Protein AF-A0A6P1Y1B2-F1 (afdb_monomer_lite)

Foldseek 3Di:
DPLVVLLVVLVVLLVVLVVLLVCLVPPDCVVPPNVVSVVSNVVSVVSNVVSVCSNVVSVD

Radius of gyration: 13.82 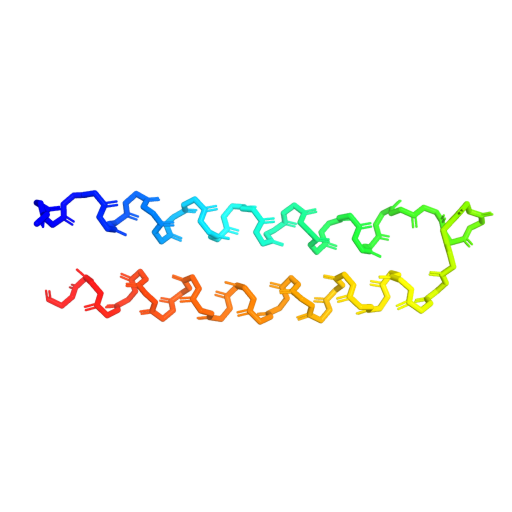Å; chains: 1; bounding box: 32×14×41 Å

Organism: NCBI:txid69710

Structure (mmCIF, N/CA/C/O backbone):
data_AF-A0A6P1Y1B2-F1
#
_entry.id   AF-A0A6P1Y1B2-F1
#
loop_
_atom_site.group_PDB
_atom_site.id
_atom_site.type_symbol
_atom_site.label_atom_id
_atom_site.label_alt_id
_atom_site.label_comp_id
_atom_site.label_asym_id
_atom_site.label_entity_id
_atom_site.label_seq_id
_atom_site.pdbx_PDB_ins_code
_atom_site.Cartn_x
_atom_site.Cartn_y
_atom_site.Cartn_z
_atom_site.occupancy
_atom_site.B_iso_or_equiv
_atom_site.auth_seq_id
_atom_site.auth_comp_id
_atom_site.auth_asym_id
_atom_site.auth_atom_id
_atom_site.pdbx_PDB_model_num
ATOM 1 N N . MET A 1 1 ? -5.082 -4.688 24.140 1.00 48.97 1 MET A N 1
ATOM 2 C CA . MET A 1 1 ? -4.545 -3.423 23.584 1.00 48.97 1 MET A CA 1
ATOM 3 C C . MET A 1 1 ? -5.645 -2.381 23.631 1.00 48.97 1 MET A C 1
ATOM 5 O O . MET A 1 1 ? -6.725 -2.663 23.133 1.00 48.97 1 MET A O 1
ATOM 9 N N . SER A 1 2 ? -5.419 -1.242 24.293 1.00 51.00 2 SER A N 1
ATOM 10 C CA . SER A 1 2 ? -6.434 -0.190 24.429 1.00 51.00 2 SER A CA 1
ATOM 11 C C . SER A 1 2 ? -6.927 0.246 23.043 1.00 51.00 2 SER A C 1
ATOM 13 O O . SER A 1 2 ? -6.134 0.345 22.105 1.00 51.00 2 SER A O 1
ATOM 15 N N . GLY A 1 3 ? -8.235 0.482 22.891 1.00 57.12 3 GLY A N 1
ATOM 16 C CA . GLY A 1 3 ? -8.878 0.781 21.600 1.00 57.12 3 GLY A CA 1
ATOM 17 C C . GLY A 1 3 ? -8.296 1.987 20.843 1.00 57.12 3 GLY A C 1
ATOM 18 O O . GLY A 1 3 ? -8.588 2.186 19.668 1.00 57.12 3 GLY A O 1
ATOM 19 N N . THR A 1 4 ? -7.425 2.768 21.484 1.00 65.50 4 THR A N 1
ATOM 20 C CA . THR A 1 4 ? -6.653 3.865 20.891 1.00 65.50 4 THR A CA 1
ATOM 21 C C . THR A 1 4 ? -5.494 3.375 20.017 1.00 65.50 4 THR A C 1
ATOM 23 O O . THR A 1 4 ? -5.275 3.920 18.937 1.00 65.50 4 THR A O 1
ATOM 26 N N . GLY A 1 5 ? -4.773 2.324 20.425 1.00 65.25 5 GLY A N 1
ATOM 27 C CA . GLY A 1 5 ? -3.577 1.861 19.707 1.00 65.25 5 GLY A CA 1
ATOM 28 C C . GLY A 1 5 ? -3.898 1.300 18.322 1.00 65.25 5 GLY A C 1
ATOM 29 O O . GLY A 1 5 ? -3.199 1.571 17.349 1.00 65.25 5 GLY A O 1
ATOM 30 N N . SER A 1 6 ? -5.017 0.589 18.203 1.00 67.69 6 SER A N 1
ATOM 31 C CA . SER A 1 6 ? -5.443 0.043 16.916 1.00 67.69 6 SER A CA 1
ATOM 32 C C . SER A 1 6 ? -6.023 1.141 15.995 1.00 67.69 6 SER A C 1
ATOM 34 O O . SER A 1 6 ? -5.875 1.044 14.778 1.00 67.69 6 SER A O 1
ATOM 36 N N . LYS A 1 7 ? -6.568 2.248 16.546 1.00 69.12 7 LYS A N 1
ATOM 37 C CA . LYS A 1 7 ? -7.026 3.410 15.752 1.00 69.12 7 LYS A CA 1
ATOM 38 C C . LYS A 1 7 ? -5.841 4.114 15.110 1.00 69.12 7 LYS A C 1
ATOM 40 O O . LYS A 1 7 ? -5.884 4.419 13.923 1.00 69.12 7 LYS A O 1
ATOM 45 N N . ILE A 1 8 ? -4.782 4.328 15.891 1.00 81.75 8 ILE A N 1
ATOM 46 C CA . ILE A 1 8 ? -3.523 4.915 15.422 1.00 81.75 8 ILE A CA 1
ATOM 47 C C . ILE A 1 8 ? -2.884 4.008 14.366 1.00 81.75 8 ILE A C 1
ATOM 49 O O . ILE A 1 8 ? -2.464 4.495 13.323 1.00 81.75 8 ILE A O 1
ATOM 53 N N . CYS A 1 9 ? -2.886 2.692 14.583 1.00 80.69 9 CYS A N 1
ATOM 54 C CA . CYS A 1 9 ? -2.334 1.730 13.630 1.00 80.69 9 CYS A CA 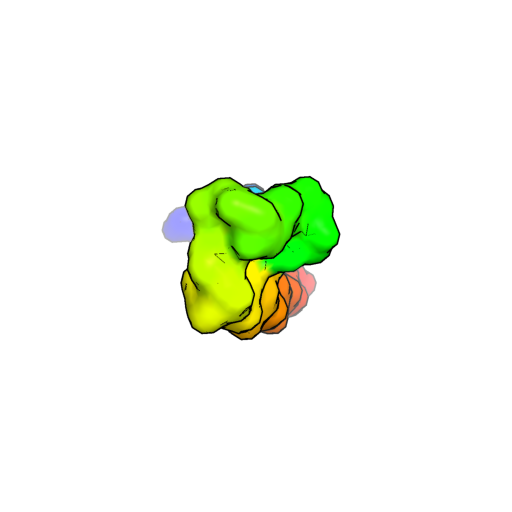1
ATOM 55 C C . CYS A 1 9 ? -3.065 1.759 12.273 1.00 80.69 9 CYS A C 1
ATOM 57 O O . CYS A 1 9 ? -2.414 1.852 11.234 1.00 80.69 9 CYS A O 1
ATOM 59 N N . GLY A 1 10 ? -4.404 1.777 12.273 1.00 80.44 10 GLY A N 1
ATOM 60 C CA . GLY A 1 10 ? -5.193 1.912 11.042 1.00 80.44 10 GLY A CA 1
ATOM 61 C C . GLY A 1 10 ? -4.940 3.237 10.315 1.00 80.44 10 GLY A C 1
ATOM 62 O O . GLY A 1 10 ? -4.825 3.264 9.094 1.00 80.44 10 GLY A O 1
ATOM 63 N N . LEU A 1 11 ? -4.785 4.332 11.062 1.00 82.50 11 LEU A N 1
ATOM 64 C CA . LEU A 1 11 ? -4.523 5.657 10.495 1.00 82.50 11 LEU A CA 1
ATOM 65 C C . LEU A 1 11 ? -3.107 5.753 9.896 1.00 82.50 11 LEU A C 1
ATOM 67 O O . LEU A 1 11 ? -2.944 6.278 8.798 1.00 82.50 11 LEU A O 1
ATOM 71 N N . ILE A 1 12 ? -2.104 5.171 10.560 1.00 85.50 12 ILE A N 1
ATOM 72 C CA . ILE A 1 12 ? -0.730 5.054 10.045 1.00 85.50 12 ILE A CA 1
ATOM 73 C C . ILE A 1 12 ? -0.697 4.210 8.766 1.00 85.50 12 ILE A C 1
ATOM 75 O O . ILE A 1 12 ? -0.052 4.607 7.800 1.00 85.50 12 ILE A O 1
ATOM 79 N N . LEU A 1 13 ? -1.417 3.084 8.723 1.00 83.44 13 LEU A N 1
ATOM 80 C CA . LEU A 1 13 ? -1.516 2.242 7.523 1.00 83.44 13 LEU A CA 1
ATOM 81 C C . LEU A 1 13 ? -2.086 3.007 6.324 1.00 83.44 13 LEU A C 1
ATOM 83 O O . LEU A 1 13 ? -1.555 2.893 5.220 1.00 83.44 13 LEU A O 1
ATOM 87 N N . ILE A 1 14 ? -3.121 3.822 6.544 1.00 85.62 14 ILE A N 1
ATOM 88 C CA . ILE A 1 14 ? -3.695 4.682 5.499 1.00 85.62 14 ILE A CA 1
ATOM 89 C C . ILE A 1 14 ? -2.668 5.720 5.030 1.00 85.62 14 ILE A C 1
ATOM 91 O O . ILE A 1 14 ? -2.494 5.894 3.827 1.00 85.62 14 ILE A O 1
ATOM 95 N N . ILE A 1 15 ? -1.950 6.372 5.951 1.00 87.94 15 ILE A N 1
ATOM 96 C CA . ILE A 1 15 ? -0.908 7.352 5.602 1.00 87.94 15 ILE A CA 1
ATOM 97 C C . ILE A 1 15 ? 0.187 6.694 4.751 1.00 87.94 15 ILE A C 1
ATOM 99 O O . ILE A 1 15 ? 0.512 7.199 3.678 1.00 87.94 15 ILE A O 1
ATOM 103 N N . ILE A 1 16 ? 0.724 5.551 5.187 1.00 86.81 16 ILE A N 1
ATOM 104 C CA . ILE A 1 16 ? 1.778 4.820 4.464 1.00 86.81 16 ILE A CA 1
ATOM 105 C C . ILE A 1 16 ? 1.295 4.399 3.074 1.00 86.81 16 ILE A C 1
ATOM 107 O O . ILE A 1 16 ? 2.029 4.538 2.099 1.00 86.81 16 ILE A O 1
ATOM 111 N N . SER A 1 17 ? 0.054 3.924 2.972 1.00 87.56 17 SER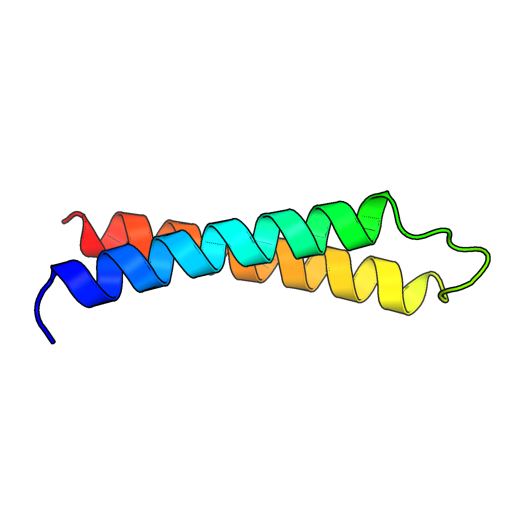 A N 1
ATOM 112 C CA . SER A 1 17 ? -0.554 3.553 1.697 1.00 87.56 17 SER A CA 1
ATOM 113 C C . SER A 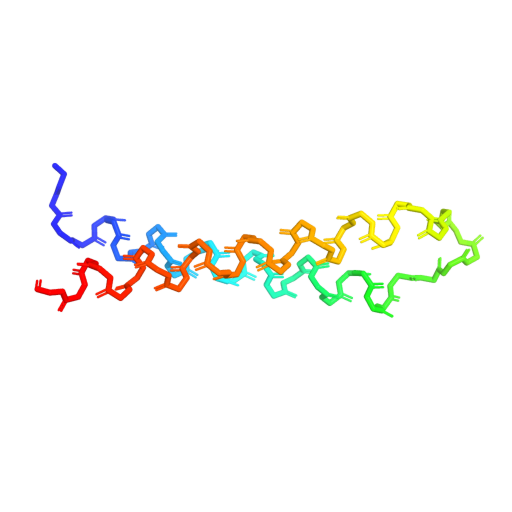1 17 ? -0.621 4.730 0.715 1.00 87.56 17 SER A C 1
ATOM 115 O O . SER A 1 17 ? -0.248 4.570 -0.447 1.00 87.56 17 SER A O 1
ATOM 117 N N . ILE A 1 18 ? -1.005 5.923 1.183 1.00 85.62 18 ILE A N 1
ATOM 118 C CA . ILE A 1 18 ? -1.029 7.134 0.350 1.00 85.62 18 ILE A CA 1
ATOM 119 C C . ILE A 1 18 ? 0.374 7.455 -0.169 1.00 85.62 18 ILE A C 1
ATOM 121 O O . ILE A 1 18 ? 0.523 7.723 -1.357 1.00 85.62 18 ILE A O 1
ATOM 125 N N . PHE A 1 19 ? 1.408 7.383 0.676 1.00 85.50 19 PHE A N 1
ATOM 126 C CA . PHE A 1 19 ? 2.794 7.594 0.237 1.00 85.50 19 PHE A CA 1
ATOM 127 C C . PHE A 1 19 ? 3.266 6.536 -0.769 1.00 85.50 19 PHE A C 1
ATOM 129 O O . PHE A 1 19 ? 3.994 6.875 -1.699 1.00 85.50 19 PHE A O 1
ATOM 136 N N . LEU A 1 20 ? 2.835 5.279 -0.622 1.00 83.25 20 LEU A N 1
ATOM 137 C CA . LEU A 1 20 ? 3.135 4.208 -1.576 1.00 83.25 20 LEU A CA 1
ATOM 138 C C . LEU A 1 20 ? 2.511 4.472 -2.952 1.00 83.25 20 LEU A C 1
ATOM 140 O O . LEU A 1 20 ? 3.198 4.353 -3.964 1.00 83.25 20 LEU A O 1
ATOM 144 N N . LEU A 1 21 ? 1.235 4.866 -2.978 1.00 84.00 21 LEU A N 1
ATOM 145 C CA . LEU A 1 21 ? 0.513 5.232 -4.202 1.00 84.00 21 LEU A CA 1
ATOM 146 C C . LEU A 1 21 ? 1.125 6.472 -4.857 1.00 84.00 21 LEU A C 1
ATOM 148 O O . LEU A 1 21 ? 1.346 6.507 -6.064 1.00 84.00 21 LEU A O 1
ATOM 152 N N . LEU A 1 22 ? 1.469 7.479 -4.051 1.00 84.38 22 LEU A N 1
ATOM 153 C CA . LEU A 1 22 ? 2.144 8.675 -4.545 1.00 84.38 22 LEU A CA 1
ATOM 154 C C . LEU A 1 22 ? 3.514 8.328 -5.134 1.00 84.38 22 LEU A C 1
ATOM 156 O O . LEU A 1 22 ? 3.865 8.839 -6.192 1.00 84.38 22 LEU A O 1
ATOM 160 N N . GLY A 1 23 ? 4.256 7.424 -4.488 1.00 81.25 23 GLY A N 1
ATOM 161 C CA . GLY A 1 23 ? 5.501 6.871 -5.009 1.00 81.25 23 GLY A CA 1
ATOM 162 C C . GLY A 1 23 ? 5.290 6.177 -6.352 1.00 81.25 23 GLY A C 1
ATOM 163 O O . GLY A 1 23 ? 5.994 6.490 -7.303 1.00 81.25 23 GLY A O 1
ATOM 164 N N . GLY A 1 24 ? 4.287 5.304 -6.468 1.00 78.38 24 GLY A N 1
ATOM 165 C CA . GLY A 1 24 ? 3.927 4.630 -7.722 1.00 78.38 24 GLY A CA 1
ATOM 166 C C . GLY A 1 24 ? 3.584 5.587 -8.873 1.00 78.38 24 GLY A C 1
ATOM 167 O O . GLY A 1 24 ? 3.865 5.287 -10.031 1.00 78.38 24 GLY A O 1
ATOM 168 N N . LEU A 1 25 ? 3.023 6.757 -8.563 1.00 76.81 25 LEU A N 1
ATOM 169 C CA . LEU A 1 25 ? 2.612 7.745 -9.561 1.00 76.81 25 LEU A CA 1
ATOM 170 C C . LEU A 1 25 ? 3.723 8.743 -9.932 1.00 76.81 25 LEU A C 1
ATOM 172 O O . LEU A 1 25 ? 3.833 9.138 -11.092 1.00 76.81 25 LEU A O 1
ATOM 176 N N . TYR A 1 26 ? 4.524 9.174 -8.953 1.00 79.69 26 TYR A N 1
ATOM 177 C CA . TYR A 1 26 ? 5.538 10.223 -9.121 1.00 79.69 26 TYR A CA 1
ATOM 178 C C . TYR A 1 26 ? 6.962 9.698 -9.328 1.00 79.69 26 TYR A C 1
ATOM 180 O O . TYR A 1 26 ? 7.825 10.472 -9.749 1.00 79.69 26 TYR A O 1
ATOM 188 N N . LEU A 1 27 ? 7.249 8.421 -9.042 1.00 77.94 27 LEU A N 1
ATOM 189 C CA . LEU A 1 27 ? 8.574 7.865 -9.310 1.00 77.94 27 LEU A CA 1
ATOM 190 C C . LEU A 1 27 ? 8.792 7.769 -10.828 1.00 77.94 27 LEU A C 1
ATOM 192 O O . LEU A 1 27 ? 8.000 7.147 -11.538 1.00 77.94 27 LEU A O 1
ATOM 196 N N . PRO A 1 28 ? 9.875 8.363 -11.355 1.00 69.94 28 PRO A N 1
ATOM 197 C CA . PRO A 1 28 ? 10.139 8.334 -12.781 1.00 69.94 28 PRO A CA 1
ATOM 198 C C . PRO A 1 28 ? 10.426 6.899 -13.231 1.00 69.94 28 PRO A C 1
ATOM 200 O O . PRO A 1 28 ? 11.405 6.275 -12.811 1.00 69.94 28 PRO A O 1
ATOM 203 N N . ALA A 1 29 ? 9.614 6.404 -14.167 1.00 69.19 29 ALA A N 1
ATOM 204 C CA . ALA A 1 29 ? 9.785 5.095 -14.807 1.00 69.19 29 ALA A CA 1
ATOM 205 C C . ALA A 1 29 ? 11.116 4.952 -15.579 1.00 69.19 29 ALA A C 1
ATOM 207 O O . ALA A 1 29 ? 11.467 3.864 -16.022 1.00 69.19 29 ALA A O 1
ATOM 208 N N . ALA A 1 30 ? 11.863 6.051 -15.733 1.00 70.81 30 ALA A N 1
ATOM 209 C CA . ALA A 1 30 ? 13.215 6.058 -16.283 1.00 70.81 30 ALA A CA 1
ATOM 210 C C . ALA A 1 30 ? 14.254 5.439 -15.328 1.00 70.81 30 ALA A C 1
ATOM 212 O O . ALA A 1 30 ? 15.305 4.997 -15.781 1.00 70.81 30 ALA A O 1
ATOM 213 N N . VAL A 1 31 ? 13.972 5.417 -14.020 1.00 73.62 31 VAL A N 1
ATOM 214 C CA . VAL A 1 31 ? 14.897 4.927 -12.982 1.00 73.62 31 VAL A CA 1
ATOM 215 C C . VAL A 1 31 ? 14.409 3.609 -12.379 1.00 73.62 31 VAL A C 1
ATOM 217 O O . VAL A 1 31 ? 15.217 2.759 -12.014 1.00 73.62 31 VAL A O 1
ATOM 220 N N . ILE A 1 32 ? 13.088 3.414 -12.293 1.00 77.12 32 ILE A N 1
ATOM 221 C CA . ILE A 1 32 ? 12.472 2.216 -11.714 1.00 77.12 32 ILE A CA 1
ATOM 222 C C . ILE A 1 32 ? 11.676 1.473 -12.792 1.00 77.12 32 ILE A C 1
ATOM 224 O O . ILE A 1 32 ? 10.877 2.092 -13.495 1.00 77.12 32 ILE A O 1
ATOM 228 N N . PRO A 1 33 ? 11.838 0.145 -12.926 1.00 81.12 33 PRO A N 1
ATOM 229 C CA . PRO A 1 33 ? 11.096 -0.626 -13.913 1.00 81.12 33 PRO A CA 1
ATOM 230 C C . PRO A 1 33 ? 9.586 -0.573 -13.646 1.00 81.12 33 PRO A C 1
ATOM 232 O O . PRO A 1 33 ? 9.125 -0.731 -12.515 1.00 81.12 33 PRO A O 1
ATOM 235 N N . VAL A 1 34 ? 8.804 -0.430 -14.721 1.00 79.50 34 VAL A N 1
ATOM 236 C CA . VAL A 1 34 ? 7.330 -0.315 -14.702 1.00 79.50 34 VAL A CA 1
ATOM 237 C C . VAL A 1 34 ? 6.641 -1.425 -13.899 1.00 79.50 34 VAL A C 1
ATOM 239 O O . VAL A 1 34 ? 5.613 -1.186 -13.270 1.00 79.50 34 VAL A O 1
ATOM 242 N N . TRP A 1 35 ? 7.205 -2.634 -13.887 1.00 80.06 35 TRP A N 1
ATOM 243 C CA . TRP A 1 35 ? 6.687 -3.763 -13.110 1.00 80.06 35 TRP A CA 1
ATOM 244 C C . TRP A 1 35 ? 6.711 -3.504 -11.602 1.00 80.06 35 TRP A C 1
ATOM 246 O O . TRP A 1 35 ? 5.753 -3.842 -10.910 1.00 80.06 35 TRP A O 1
ATOM 256 N N . ILE A 1 36 ? 7.773 -2.863 -11.105 1.00 81.19 36 ILE A N 1
ATOM 257 C CA . ILE A 1 36 ? 7.904 -2.500 -9.691 1.00 81.19 36 ILE A CA 1
ATOM 258 C C . ILE A 1 36 ? 6.947 -1.360 -9.356 1.00 81.19 36 ILE A C 1
ATOM 260 O O . ILE A 1 36 ? 6.274 -1.438 -8.336 1.00 81.19 36 ILE A O 1
ATOM 264 N N . LEU A 1 37 ? 6.824 -0.352 -10.227 1.00 80.44 37 LEU A N 1
ATOM 265 C CA . LEU A 1 37 ? 5.853 0.734 -10.043 1.00 80.44 37 LEU A CA 1
ATOM 266 C C . LEU A 1 37 ? 4.416 0.206 -9.963 1.00 80.44 37 LEU A C 1
ATOM 268 O O . LEU A 1 37 ? 3.695 0.541 -9.030 1.00 80.44 37 LEU A O 1
ATOM 272 N N . ARG A 1 38 ? 4.016 -0.687 -10.879 1.00 83.50 38 ARG A N 1
ATOM 273 C CA . ARG A 1 38 ? 2.696 -1.338 -10.823 1.00 83.50 38 ARG A CA 1
ATOM 274 C C . ARG A 1 38 ? 2.516 -2.189 -9.571 1.00 83.50 38 ARG A C 1
ATOM 276 O O . ARG A 1 38 ? 1.444 -2.161 -8.977 1.00 83.50 38 ARG A O 1
ATOM 283 N N . GLY A 1 39 ? 3.543 -2.936 -9.168 1.00 85.44 39 GLY A N 1
ATOM 284 C CA . GLY A 1 39 ? 3.509 -3.714 -7.929 1.00 85.44 39 GLY A CA 1
ATOM 285 C C . GLY A 1 39 ? 3.329 -2.826 -6.697 1.00 85.44 39 GLY A C 1
ATOM 286 O O . GLY A 1 39 ? 2.536 -3.156 -5.817 1.00 85.44 39 GLY A O 1
ATOM 287 N N . LEU A 1 40 ? 4.012 -1.680 -6.664 1.00 84.75 40 LEU A N 1
ATOM 288 C CA . LEU A 1 40 ? 3.924 -0.693 -5.590 1.00 84.75 40 LEU A CA 1
ATOM 289 C C . LEU A 1 40 ? 2.531 -0.058 -5.518 1.00 84.75 40 LEU A C 1
ATOM 291 O O . LEU A 1 40 ? 1.986 0.084 -4.427 1.00 84.75 40 LEU A O 1
ATOM 295 N N . ASP A 1 41 ? 1.936 0.254 -6.669 1.00 83.94 41 ASP A N 1
ATOM 296 C CA . ASP A 1 41 ? 0.592 0.829 -6.764 1.00 83.94 41 ASP A CA 1
ATOM 297 C C . ASP A 1 41 ? -0.486 -0.163 -6.288 1.00 83.94 41 AS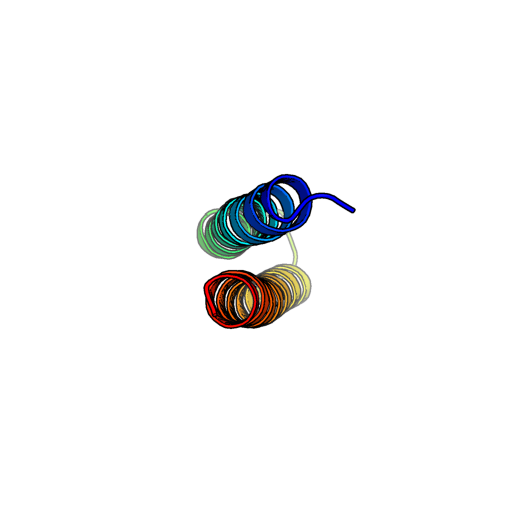P A C 1
ATOM 299 O O . ASP A 1 41 ? -1.322 0.158 -5.440 1.00 83.94 41 ASP A O 1
ATOM 303 N N . ILE A 1 42 ? -0.393 -1.425 -6.726 1.00 88.25 42 ILE A N 1
ATOM 304 C CA . ILE A 1 42 ? -1.279 -2.514 -6.281 1.00 88.25 42 ILE A CA 1
ATOM 305 C C . ILE A 1 42 ? -1.121 -2.763 -4.775 1.00 88.25 42 ILE A C 1
ATOM 307 O O . ILE A 1 42 ? -2.117 -2.894 -4.059 1.00 88.25 42 ILE A O 1
ATOM 311 N N . ALA A 1 43 ? 0.116 -2.808 -4.274 1.00 87.19 43 ALA A N 1
ATOM 312 C CA . ALA A 1 43 ? 0.383 -2.962 -2.847 1.00 87.19 43 ALA A CA 1
ATOM 313 C C . ALA A 1 43 ? -0.186 -1.782 -2.048 1.00 87.19 43 ALA A C 1
ATOM 315 O O . ALA A 1 43 ? -0.815 -1.993 -1.011 1.00 87.19 43 ALA A O 1
ATOM 316 N N . GLY A 1 44 ? -0.032 -0.559 -2.561 1.00 87.44 44 GLY A N 1
ATOM 317 C CA . GLY A 1 44 ? -0.625 0.654 -2.012 1.00 87.44 44 GLY A CA 1
ATOM 318 C C . GLY A 1 44 ? -2.144 0.546 -1.899 1.00 87.44 44 GLY A C 1
ATOM 319 O O . GLY A 1 44 ? -2.678 0.758 -0.811 1.00 87.44 44 GLY A O 1
ATOM 320 N N . LEU A 1 45 ? -2.833 0.129 -2.965 1.00 87.50 45 LEU A N 1
ATOM 321 C CA . LEU A 1 45 ? -4.289 -0.074 -2.986 1.00 87.50 45 LEU A CA 1
ATOM 322 C C . LEU A 1 45 ? -4.761 -1.124 -1.972 1.00 87.50 45 LEU A C 1
ATOM 324 O O . LEU A 1 45 ? -5.723 -0.883 -1.238 1.00 87.50 45 LEU A O 1
ATOM 328 N N . ILE A 1 46 ? -4.086 -2.274 -1.901 1.00 88.88 46 ILE A N 1
ATOM 329 C CA . ILE A 1 46 ? -4.426 -3.337 -0.943 1.00 88.88 46 ILE A CA 1
ATOM 330 C C . ILE A 1 46 ? -4.237 -2.827 0.488 1.00 88.88 46 ILE A C 1
ATOM 332 O O . ILE A 1 46 ? -5.115 -3.008 1.333 1.00 88.88 46 ILE A O 1
ATOM 336 N N . LEU A 1 47 ? -3.124 -2.140 0.755 1.00 86.44 47 LEU A N 1
ATOM 337 C CA . LEU A 1 47 ? -2.832 -1.577 2.069 1.00 86.44 47 LEU A CA 1
ATOM 338 C C . LEU A 1 47 ? -3.843 -0.485 2.455 1.00 86.44 47 LEU A C 1
ATOM 340 O O . LEU A 1 47 ? -4.243 -0.415 3.617 1.00 86.44 47 LEU A O 1
ATOM 344 N N . LEU A 1 48 ? -4.315 0.309 1.485 1.00 86.50 48 LEU A N 1
ATOM 345 C CA . LEU A 1 48 ? -5.372 1.306 1.679 1.00 86.50 48 LEU A CA 1
ATOM 346 C C . LEU A 1 48 ? -6.673 0.628 2.103 1.00 86.50 48 LEU A C 1
ATOM 348 O O . LEU A 1 48 ? -7.286 1.014 3.098 1.00 86.50 48 LEU A O 1
ATOM 352 N N . ALA A 1 49 ? -7.084 -0.401 1.359 1.00 86.19 49 ALA A N 1
ATOM 353 C CA . ALA A 1 49 ? -8.307 -1.142 1.626 1.00 86.19 49 ALA A CA 1
ATOM 354 C C . ALA A 1 49 ? -8.264 -1.789 3.018 1.00 86.19 49 ALA A C 1
ATOM 356 O O . ALA A 1 49 ? -9.204 -1.633 3.798 1.00 86.19 49 ALA A O 1
ATOM 357 N N . VAL A 1 50 ? -7.149 -2.438 3.370 1.00 84.75 50 VAL A N 1
ATOM 358 C CA . VAL A 1 50 ? -6.942 -3.041 4.696 1.00 84.75 50 VAL A CA 1
ATOM 359 C C . VAL A 1 50 ? -6.937 -1.977 5.795 1.00 84.75 50 VAL A C 1
ATOM 361 O O . VAL A 1 50 ? -7.614 -2.154 6.807 1.00 84.75 50 VAL A O 1
ATOM 364 N N . GLY A 1 51 ? -6.240 -0.856 5.594 1.00 82.75 51 GLY A N 1
ATOM 365 C CA . GLY A 1 51 ? -6.194 0.256 6.545 1.00 82.75 51 GLY A CA 1
ATOM 366 C C . GLY A 1 51 ? -7.572 0.870 6.799 1.00 82.75 51 GLY A C 1
ATOM 367 O O . GLY A 1 51 ? -7.948 1.085 7.952 1.00 82.75 51 GLY A O 1
ATOM 368 N N . ILE A 1 52 ? -8.369 1.073 5.745 1.00 82.44 52 ILE A N 1
ATOM 369 C CA . ILE A 1 52 ? -9.751 1.563 5.846 1.00 82.44 52 ILE A CA 1
ATOM 370 C C . ILE A 1 52 ? -10.632 0.545 6.569 1.00 82.44 52 ILE A C 1
ATOM 372 O O . ILE A 1 52 ? -11.383 0.933 7.464 1.00 82.44 52 ILE A O 1
ATOM 376 N N . VAL A 1 53 ? -10.551 -0.742 6.218 1.00 81.81 53 VAL A N 1
ATOM 377 C CA . VAL A 1 53 ? -11.329 -1.799 6.881 1.00 81.81 53 VAL A CA 1
ATOM 378 C C . VAL A 1 53 ? -10.969 -1.866 8.361 1.00 81.81 53 VAL A C 1
ATOM 380 O O . VAL A 1 53 ? -11.875 -1.820 9.186 1.00 81.81 53 VAL A O 1
ATOM 383 N N . MET A 1 54 ? -9.684 -1.879 8.721 1.00 74.81 54 MET A N 1
ATOM 384 C CA . MET A 1 54 ? -9.244 -1.849 10.120 1.00 74.81 54 MET A CA 1
ATOM 385 C C . MET A 1 54 ? -9.733 -0.598 10.848 1.00 74.81 54 MET A C 1
ATOM 387 O O . MET A 1 54 ? -10.303 -0.710 11.930 1.00 74.81 54 MET A O 1
ATOM 391 N N . TYR A 1 55 ? -9.564 0.588 10.258 1.00 71.06 55 TYR A N 1
ATOM 392 C CA . TYR A 1 55 ? -10.023 1.837 10.863 1.00 71.06 55 TYR A CA 1
ATOM 393 C C . TYR A 1 55 ? -11.544 1.839 11.080 1.00 71.06 55 TYR A C 1
ATOM 395 O O . TYR A 1 55 ? -12.014 2.268 12.133 1.00 71.06 55 TYR A O 1
ATOM 403 N N . LYS A 1 56 ? -12.318 1.338 10.110 1.00 68.31 56 LYS A N 1
ATOM 404 C CA . LYS A 1 56 ? -13.787 1.324 10.146 1.00 68.31 56 LYS A CA 1
ATOM 405 C C . LYS A 1 56 ? -14.338 0.235 11.073 1.00 68.31 56 LYS A C 1
ATOM 407 O O . LYS A 1 56 ? -15.274 0.506 11.817 1.00 68.31 56 LYS A O 1
ATOM 412 N N . VAL A 1 57 ? -13.741 -0.958 11.074 1.00 62.38 57 VAL A N 1
ATOM 413 C CA . VAL A 1 57 ? -14.086 -2.079 11.971 1.00 62.38 57 VAL A CA 1
ATOM 414 C C . VAL A 1 57 ? -13.776 -1.735 13.424 1.00 62.38 57 VAL A C 1
ATOM 416 O O . VAL A 1 57 ? -14.544 -2.085 14.313 1.00 62.38 57 VAL A O 1
ATOM 419 N N . LEU A 1 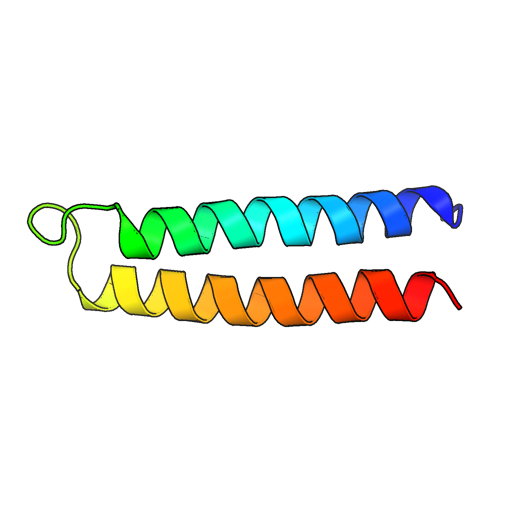58 ? -12.698 -0.997 13.676 1.00 54.56 58 LEU A N 1
ATOM 420 C CA . LEU A 1 58 ? -12.321 -0.580 15.023 1.00 54.56 58 LEU A CA 1
ATOM 421 C C . LEU A 1 58 ? -13.081 0.663 15.524 1.00 54.56 58 LEU A C 1
ATOM 423 O O . LEU A 1 58 ? -12.994 1.032 16.694 1.00 54.56 58 LEU A O 1
ATOM 427 N N . LYS A 1 59 ? -13.818 1.343 14.641 1.00 46.53 59 LYS A N 1
ATOM 428 C CA . LYS A 1 59 ? -14.724 2.436 15.015 1.00 46.53 59 LYS A CA 1
ATOM 429 C C . LYS A 1 59 ? -16.114 1.934 15.435 1.00 46.53 59 LYS A C 1
ATOM 431 O O . LYS A 1 59 ? -16.968 2.780 15.694 1.00 46.53 59 LYS A O 1
ATOM 436 N N . ARG A 1 60 ? -16.339 0.613 15.448 1.00 44.72 60 ARG A N 1
ATOM 437 C CA . ARG A 1 60 ? -17.569 -0.010 15.948 1.00 44.72 60 ARG A CA 1
ATOM 438 C C . ARG A 1 60 ? -17.667 0.089 17.466 1.00 44.72 60 ARG A C 1
ATOM 440 O O . ARG A 1 60 ? -16.606 0.036 18.126 1.00 44.72 60 ARG A O 1
#

Sequence (60 aa):
MSGTGSKICGLILIIISIFLLLGGLYLPAAVIPVWILRGLDIAGLILLAVGIVMYKVLKR

Secondary structure (DSSP, 8-state):
--HHHHHHHHHHHHHHHHHHHHHHHHS-TTTS-HHHHHHHHHHHHHHHHHHHHHHHHTT-

pLDDT: mean 77.28, std 11.13, range [44.72, 88.88]